Protein AF-A0A3G1KNX2-F1 (afdb_monomer)

Structure (mmCIF, N/CA/C/O backbone):
data_AF-A0A3G1KNX2-F1
#
_entry.id   AF-A0A3G1KNX2-F1
#
loop_
_atom_site.group_PDB
_atom_site.id
_atom_site.type_symbol
_atom_site.label_atom_id
_atom_site.label_alt_id
_atom_site.label_comp_id
_atom_site.label_asym_id
_atom_site.label_entity_id
_atom_site.label_seq_id
_atom_site.pdbx_PDB_ins_code
_atom_site.Cartn_x
_atom_site.Cartn_y
_atom_site.Cartn_z
_atom_site.occupancy
_atom_site.B_iso_or_equiv
_atom_site.auth_seq_id
_atom_site.auth_comp_id
_atom_site.auth_asym_id
_atom_s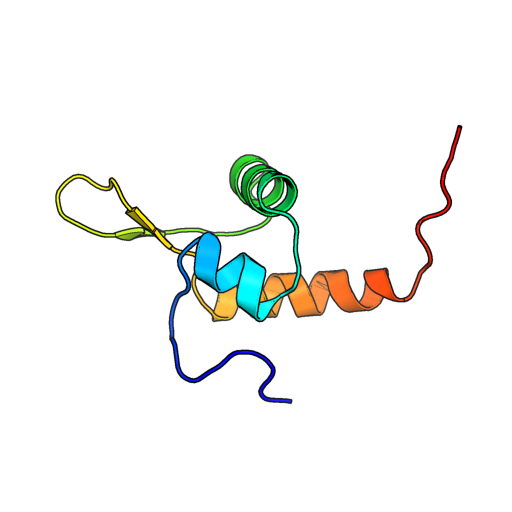ite.auth_atom_id
_atom_site.pdbx_PDB_model_num
ATOM 1 N N . MET A 1 1 ? -8.291 -16.773 -2.307 1.00 43.81 1 MET A N 1
ATOM 2 C CA . MET A 1 1 ? -8.485 -15.311 -2.282 1.00 43.81 1 MET A CA 1
ATOM 3 C C . MET A 1 1 ? -7.428 -14.715 -3.187 1.00 43.81 1 MET A C 1
ATOM 5 O O . MET A 1 1 ? -6.281 -14.657 -2.777 1.00 43.81 1 MET A O 1
ATOM 9 N N . ASP A 1 2 ? -7.794 -14.361 -4.416 1.00 50.69 2 ASP A N 1
ATOM 10 C CA . ASP A 1 2 ? -6.930 -13.604 -5.330 1.00 50.69 2 ASP A CA 1
ATOM 11 C C . ASP A 1 2 ? -7.516 -12.186 -5.395 1.00 50.69 2 ASP A C 1
ATOM 13 O O . ASP A 1 2 ? -8.340 -11.865 -6.245 1.00 50.69 2 ASP A O 1
ATOM 17 N N . GLN A 1 3 ? -7.256 -11.388 -4.351 1.00 59.44 3 GLN A N 1
ATOM 18 C CA . GLN A 1 3 ? -7.832 -10.039 -4.200 1.00 59.44 3 GLN A CA 1
ATOM 19 C C . GLN A 1 3 ? -7.015 -8.959 -4.929 1.00 59.44 3 GLN A C 1
ATOM 21 O O . GLN A 1 3 ? -7.478 -7.833 -5.081 1.00 59.44 3 GLN A O 1
ATOM 26 N N . LEU A 1 4 ? -5.821 -9.300 -5.415 1.00 61.50 4 LEU A N 1
ATOM 27 C CA . LEU A 1 4 ? -4.944 -8.440 -6.203 1.00 61.50 4 LEU A CA 1
ATOM 28 C C . LEU A 1 4 ? -4.761 -9.082 -7.579 1.00 61.50 4 LEU A C 1
ATOM 30 O O . LEU A 1 4 ? -4.332 -10.226 -7.629 1.00 61.50 4 LEU A O 1
ATOM 34 N N . GLY A 1 5 ? -5.034 -8.361 -8.674 1.00 66.31 5 GLY A N 1
ATOM 35 C CA . GLY A 1 5 ? -4.916 -8.902 -10.042 1.00 66.31 5 GLY A CA 1
ATOM 36 C C . GLY A 1 5 ? -3.538 -9.491 -10.419 1.00 66.31 5 GLY A C 1
ATOM 37 O O . GLY A 1 5 ? -2.616 -9.558 -9.611 1.00 66.31 5 GLY A O 1
ATOM 38 N N . ASP A 1 6 ? -3.355 -9.857 -11.690 1.00 75.75 6 ASP A N 1
ATOM 39 C CA . ASP A 1 6 ? -2.176 -10.598 -12.201 1.00 75.75 6 ASP A CA 1
ATOM 40 C C . ASP A 1 6 ? -0.825 -9.828 -12.162 1.00 75.75 6 ASP A C 1
ATOM 42 O O . ASP A 1 6 ? 0.199 -10.270 -12.676 1.00 75.75 6 ASP A O 1
ATOM 46 N N . LYS A 1 7 ? -0.775 -8.635 -11.557 1.00 80.50 7 LYS A N 1
ATOM 47 C CA . LYS A 1 7 ? 0.422 -7.781 -11.549 1.00 80.50 7 LYS A CA 1
ATOM 48 C C . LYS A 1 7 ? 1.348 -8.129 -10.386 1.00 80.50 7 LYS A C 1
ATOM 50 O O . LYS A 1 7 ? 0.933 -8.213 -9.239 1.00 80.50 7 LYS A O 1
ATOM 55 N N . VAL A 1 8 ? 2.648 -8.204 -10.669 1.00 86.19 8 VAL A N 1
ATOM 56 C CA . VAL A 1 8 ? 3.695 -8.432 -9.650 1.00 86.19 8 VAL A CA 1
ATOM 57 C C . VAL A 1 8 ? 4.045 -7.185 -8.825 1.00 86.19 8 VAL A C 1
ATOM 59 O O . VAL A 1 8 ? 4.659 -7.289 -7.764 1.00 86.19 8 VAL A O 1
ATOM 62 N N . ALA A 1 9 ? 3.684 -5.994 -9.303 1.00 88.31 9 ALA A N 1
ATOM 63 C CA . ALA A 1 9 ? 3.894 -4.728 -8.609 1.00 88.31 9 ALA A CA 1
ATOM 64 C C . ALA A 1 9 ? 2.868 -3.687 -9.064 1.00 88.31 9 ALA A C 1
ATOM 66 O O . ALA A 1 9 ? 2.440 -3.690 -10.218 1.00 88.31 9 ALA A O 1
ATOM 67 N N . TYR A 1 10 ? 2.542 -2.770 -8.160 1.00 90.06 10 TYR A N 1
ATOM 68 C CA . TYR A 1 10 ? 1.516 -1.749 -8.325 1.00 90.06 10 TYR A CA 1
ATOM 69 C C . TYR A 1 10 ? 2.146 -0.371 -8.165 1.00 90.06 10 TYR A C 1
ATOM 71 O O . TYR A 1 10 ? 2.907 -0.122 -7.233 1.00 90.06 10 TYR A O 1
ATOM 79 N N . THR A 1 11 ? 1.848 0.564 -9.058 1.00 90.69 11 THR A N 1
ATOM 80 C CA . THR A 1 11 ? 2.076 1.982 -8.755 1.00 90.69 11 THR A CA 1
ATOM 81 C C . THR A 1 11 ? 1.184 2.421 -7.592 1.00 90.69 11 THR A C 1
ATOM 83 O O . THR A 1 11 ? 0.237 1.733 -7.225 1.00 90.69 11 THR A O 1
ATOM 86 N N . ILE A 1 12 ? 1.452 3.596 -7.021 1.00 89.19 12 ILE A N 1
ATOM 87 C CA . ILE A 1 12 ? 0.619 4.141 -5.936 1.00 89.19 12 ILE A CA 1
ATOM 88 C C . ILE A 1 12 ? -0.853 4.235 -6.362 1.00 89.19 12 ILE A C 1
ATOM 90 O O . ILE A 1 12 ? -1.725 3.877 -5.584 1.00 89.19 12 ILE A O 1
ATOM 94 N N . HIS A 1 13 ? -1.133 4.673 -7.594 1.00 88.31 13 HIS A N 1
ATOM 95 C CA . HIS A 1 13 ? -2.505 4.749 -8.107 1.00 88.31 13 HIS A CA 1
ATOM 96 C C . HIS A 1 13 ? -3.163 3.369 -8.175 1.00 88.31 13 HIS A C 1
ATOM 98 O O . HIS A 1 13 ? -4.246 3.187 -7.636 1.00 88.31 13 HIS A O 1
ATOM 104 N N . GLU A 1 14 ? -2.472 2.380 -8.738 1.00 89.75 14 GLU A N 1
ATOM 105 C CA . GLU A 1 14 ? -3.016 1.023 -8.831 1.00 89.75 14 GLU A CA 1
ATOM 106 C C . GLU A 1 14 ? -3.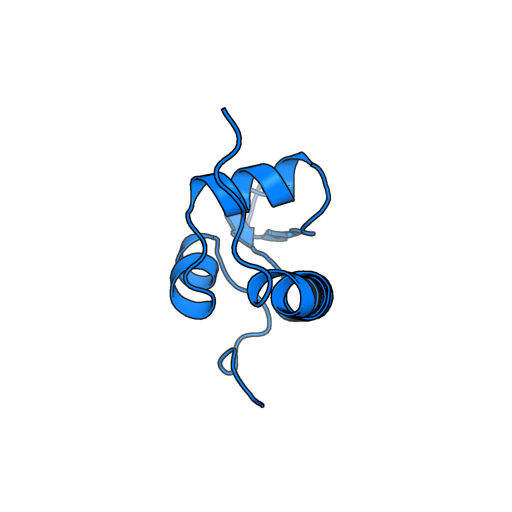176 0.368 -7.452 1.00 89.75 14 GLU A C 1
ATOM 108 O O . GLU A 1 14 ? -4.099 -0.411 -7.248 1.00 89.75 14 GLU A O 1
ATOM 113 N N . ALA A 1 15 ? -2.303 0.684 -6.492 1.00 88.81 15 ALA A N 1
ATOM 114 C CA . ALA A 1 15 ? -2.431 0.207 -5.120 1.00 88.81 15 ALA A CA 1
ATOM 115 C C . ALA A 1 15 ? -3.677 0.793 -4.439 1.00 88.81 15 ALA A C 1
ATOM 117 O O . ALA A 1 15 ? -4.371 0.066 -3.734 1.00 88.81 15 ALA A O 1
ATOM 118 N N . ILE A 1 16 ? -4.004 2.068 -4.680 1.00 89.31 16 ILE A N 1
ATOM 119 C CA . ILE A 1 16 ? -5.254 2.687 -4.206 1.00 89.31 16 ILE A CA 1
ATOM 120 C C . ILE A 1 16 ? -6.457 1.950 -4.798 1.00 89.31 16 ILE A C 1
ATOM 1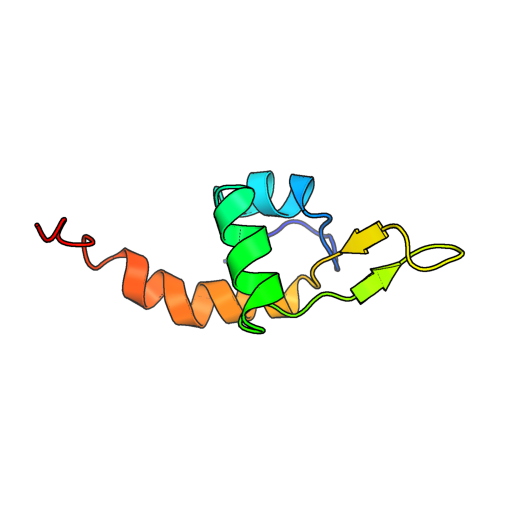22 O O . ILE A 1 16 ? -7.364 1.581 -4.061 1.00 89.31 16 ILE A O 1
ATOM 126 N N . GLU A 1 17 ? -6.454 1.696 -6.107 1.00 87.38 17 GLU A N 1
ATOM 127 C CA . GLU A 1 17 ? -7.558 1.006 -6.784 1.00 87.38 17 GLU A CA 1
ATOM 128 C C . GLU A 1 17 ? -7.713 -0.447 -6.317 1.00 87.38 17 GLU A C 1
ATOM 130 O O . GLU A 1 17 ? -8.831 -0.913 -6.118 1.00 87.38 17 GLU A O 1
ATOM 135 N N . ALA A 1 18 ? -6.602 -1.153 -6.094 1.00 86.06 18 ALA A N 1
ATOM 136 C CA . ALA A 1 18 ? -6.615 -2.550 -5.668 1.00 86.06 18 ALA A CA 1
ATOM 137 C C . ALA A 1 18 ? -7.001 -2.735 -4.192 1.00 86.06 18 ALA A C 1
ATOM 139 O O . ALA A 1 18 ? -7.585 -3.753 -3.836 1.00 86.06 18 ALA A O 1
ATOM 140 N N . THR A 1 19 ? -6.653 -1.782 -3.321 1.00 83.25 19 THR A N 1
ATOM 141 C CA . THR A 1 19 ? -6.805 -1.937 -1.860 1.00 83.25 19 THR A CA 1
ATOM 142 C C . THR A 1 19 ? -7.872 -1.044 -1.244 1.00 83.25 19 THR A C 1
ATOM 144 O O . THR A 1 19 ? -8.257 -1.253 -0.097 1.00 83.25 19 THR A O 1
ATOM 147 N N . GLY A 1 20 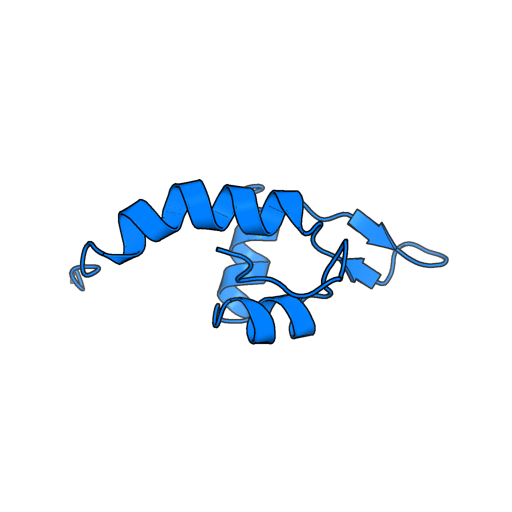? -8.319 -0.013 -1.962 1.00 84.94 20 GLY A N 1
ATOM 148 C CA . GLY A 1 20 ? -9.171 1.045 -1.424 1.00 84.94 20 GLY A CA 1
ATOM 149 C C . GLY A 1 20 ? -8.471 1.964 -0.413 1.00 84.94 20 GLY A C 1
ATOM 150 O O . GLY A 1 20 ? -9.121 2.830 0.172 1.00 84.94 20 GLY A O 1
ATOM 151 N N . LEU A 1 21 ? -7.162 1.804 -0.178 1.00 85.31 21 LEU A N 1
ATOM 152 C CA . LEU A 1 21 ? -6.418 2.645 0.757 1.00 85.31 21 LEU A CA 1
ATOM 153 C C . LEU A 1 21 ? -6.243 4.061 0.204 1.00 85.31 21 LEU A C 1
ATOM 155 O O . LEU A 1 21 ? -5.965 4.269 -0.974 1.00 85.31 21 LEU A O 1
A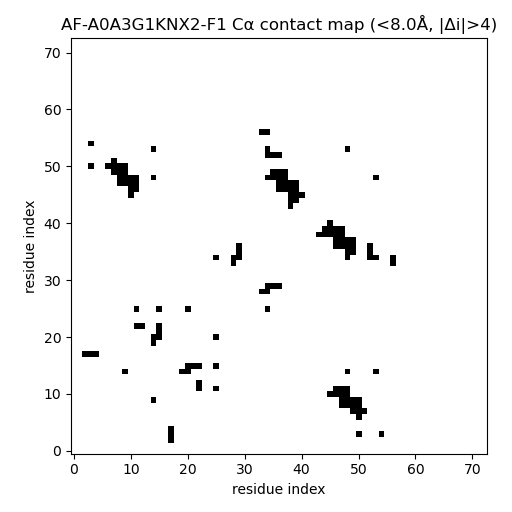TOM 159 N N . GLY A 1 22 ? -6.346 5.060 1.080 1.00 86.12 22 GLY A N 1
ATOM 160 C CA . GLY A 1 22 ? -6.135 6.452 0.695 1.00 86.12 22 GLY A CA 1
ATOM 161 C C . GLY A 1 22 ? -4.689 6.729 0.274 1.00 86.12 22 GLY A C 1
ATOM 162 O O . GLY A 1 22 ? -3.742 6.226 0.877 1.00 86.12 22 GLY A O 1
ATOM 163 N N . LYS A 1 23 ? -4.502 7.617 -0.711 1.00 86.81 23 LYS A N 1
ATOM 164 C CA . LYS A 1 23 ? -3.176 8.025 -1.211 1.00 86.81 23 LYS A CA 1
ATOM 165 C C . LYS A 1 23 ? -2.217 8.443 -0.092 1.00 86.81 23 LYS A C 1
ATOM 167 O O . LYS A 1 23 ? -1.102 7.936 -0.030 1.00 86.81 23 LYS A O 1
ATOM 172 N N . ASN A 1 24 ? -2.651 9.346 0.790 1.00 87.19 24 ASN A N 1
ATOM 173 C CA . ASN A 1 24 ? -1.818 9.838 1.896 1.00 87.19 24 ASN A CA 1
ATOM 174 C C . ASN A 1 24 ? -1.420 8.718 2.855 1.00 87.19 24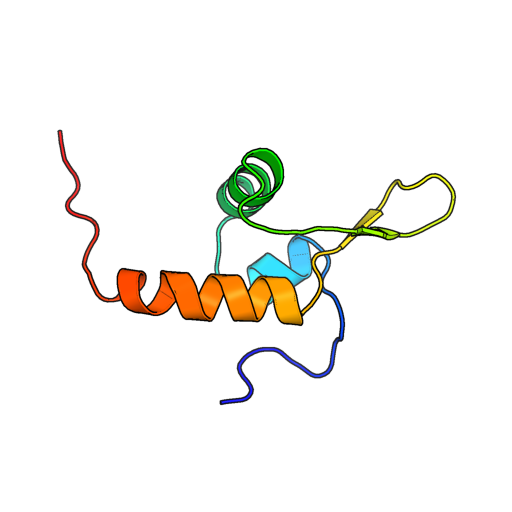 ASN A C 1
ATOM 176 O O . ASN A 1 24 ? -0.284 8.687 3.310 1.00 87.19 24 ASN A O 1
ATOM 180 N N . PHE A 1 25 ? -2.329 7.776 3.096 1.00 88.31 25 PHE A N 1
ATOM 181 C CA . PHE A 1 25 ? -2.063 6.632 3.953 1.00 88.31 25 PHE A CA 1
ATOM 182 C C . PHE A 1 25 ? -0.994 5.718 3.343 1.00 88.31 25 PHE A C 1
ATOM 184 O O . PHE A 1 25 ? -0.039 5.363 4.020 1.00 88.31 25 PHE A O 1
ATOM 191 N N . ILE A 1 26 ? -1.062 5.431 2.039 1.00 88.50 26 ILE A N 1
ATOM 192 C CA . ILE A 1 26 ? -0.002 4.676 1.350 1.00 88.50 26 ILE A CA 1
ATOM 193 C C . ILE A 1 26 ? 1.350 5.400 1.446 1.00 88.50 26 ILE A C 1
ATOM 195 O 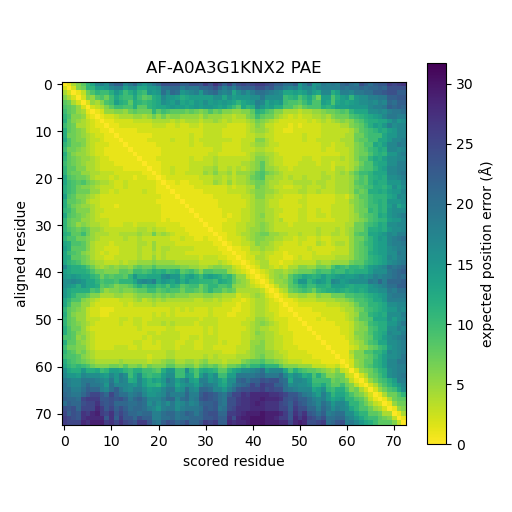O . ILE A 1 26 ? 2.362 4.769 1.744 1.00 88.50 26 ILE A O 1
ATOM 199 N N . TYR A 1 27 ? 1.387 6.721 1.242 1.00 89.75 27 TYR A N 1
ATOM 200 C CA . TYR A 1 27 ? 2.623 7.495 1.414 1.00 89.75 27 TYR A CA 1
ATOM 201 C C . TYR A 1 27 ? 3.161 7.441 2.846 1.00 89.75 27 TYR A C 1
ATOM 203 O O . TYR A 1 27 ? 4.371 7.321 3.025 1.00 89.75 27 TYR A O 1
ATOM 211 N N . GLU A 1 28 ? 2.292 7.513 3.852 1.00 90.38 28 GLU A N 1
ATOM 212 C CA . GLU A 1 28 ? 2.667 7.388 5.260 1.00 90.38 28 GLU A CA 1
ATOM 213 C C . GLU A 1 28 ? 3.262 6.009 5.556 1.00 90.38 28 GLU A C 1
ATOM 215 O O . GLU A 1 28 ? 4.339 5.924 6.142 1.00 90.38 28 GLU A O 1
ATOM 220 N N . LEU A 1 29 ? 2.638 4.930 5.076 1.00 90.12 29 LEU A N 1
ATOM 221 C CA . LEU A 1 29 ? 3.161 3.568 5.218 1.00 90.12 29 LEU A CA 1
ATOM 222 C C . LEU A 1 29 ? 4.536 3.410 4.557 1.00 90.12 29 LEU A C 1
ATOM 224 O O . LEU A 1 29 ? 5.447 2.825 5.140 1.00 90.12 29 LEU A O 1
ATOM 228 N N . MET A 1 30 ? 4.714 3.983 3.366 1.00 89.81 30 MET A N 1
ATOM 229 C CA . MET A 1 30 ? 6.006 3.989 2.676 1.00 89.81 30 MET A CA 1
ATOM 230 C C . MET A 1 30 ? 7.061 4.800 3.438 1.00 89.81 30 MET A C 1
ATOM 232 O O . MET A 1 30 ? 8.226 4.413 3.476 1.00 89.81 30 MET A O 1
ATOM 236 N N . ASN A 1 31 ? 6.676 5.934 4.028 1.00 89.31 31 ASN A N 1
ATOM 237 C CA . ASN A 1 31 ? 7.593 6.822 4.743 1.00 89.31 31 ASN A CA 1
ATOM 238 C C . ASN A 1 31 ? 7.978 6.280 6.126 1.00 89.31 31 ASN A C 1
ATOM 240 O O . ASN A 1 31 ? 9.102 6.471 6.574 1.00 89.31 31 ASN A O 1
ATOM 244 N N . THR A 1 32 ? 7.054 5.582 6.785 1.00 89.44 32 THR A N 1
ATOM 245 C CA . THR A 1 32 ? 7.273 4.906 8.073 1.00 89.44 32 THR A CA 1
ATOM 246 C C . THR A 1 32 ? 7.981 3.557 7.925 1.00 89.44 32 THR A C 1
ATOM 248 O O . THR A 1 32 ? 8.322 2.941 8.928 1.00 89.44 32 THR A O 1
ATOM 251 N N . GLY A 1 33 ? 8.219 3.092 6.692 1.00 89.25 33 GLY A N 1
ATOM 252 C CA . GLY A 1 33 ? 8.863 1.806 6.412 1.00 89.25 33 GLY A CA 1
ATOM 253 C C . GLY A 1 33 ? 7.959 0.590 6.635 1.00 89.25 33 GLY A C 1
ATOM 254 O O . GLY A 1 33 ? 8.435 -0.538 6.569 1.00 89.25 33 GLY A O 1
ATOM 255 N N . GLN A 1 34 ? 6.663 0.806 6.874 1.00 87.69 34 GLN A N 1
ATOM 256 C CA . GLN A 1 34 ? 5.671 -0.260 7.030 1.00 87.69 34 GLN A CA 1
ATOM 257 C C . GLN A 1 34 ? 5.284 -0.904 5.697 1.00 87.69 34 GLN A C 1
ATOM 259 O O . GLN A 1 34 ? 4.783 -2.024 5.686 1.00 87.69 34 GLN A O 1
ATOM 264 N N . LEU A 1 35 ? 5.507 -0.205 4.581 1.00 90.56 35 LEU A N 1
ATOM 265 C CA . LEU A 1 35 ? 5.251 -0.716 3.240 1.00 90.56 35 LEU A CA 1
ATOM 266 C C . LEU A 1 35 ? 6.485 -0.543 2.355 1.00 90.56 35 LEU A C 1
ATOM 268 O O . LEU A 1 35 ? 6.872 0.581 2.014 1.00 90.56 35 LEU A O 1
ATOM 272 N N . GLY A 1 36 ? 7.091 -1.660 1.959 1.00 90.75 36 GLY A N 1
ATOM 273 C CA . GLY A 1 36 ? 8.219 -1.672 1.045 1.00 90.75 36 GLY A CA 1
ATOM 274 C C . GLY A 1 36 ? 7.836 -1.169 -0.342 1.00 90.75 36 GLY A C 1
ATOM 275 O O . GLY A 1 36 ? 6.772 -1.464 -0.887 1.00 90.75 36 GLY A O 1
ATOM 276 N N . PHE A 1 37 ? 8.740 -0.408 -0.949 1.00 92.25 37 PHE A N 1
ATOM 277 C CA . PHE A 1 37 ? 8.595 0.044 -2.323 1.00 92.25 37 PHE A CA 1
ATOM 278 C C . PHE A 1 37 ? 9.926 -0.029 -3.051 1.00 92.25 37 PHE A C 1
ATOM 280 O O . PHE A 1 37 ? 10.998 0.141 -2.471 1.00 92.25 37 PHE A O 1
ATOM 287 N N . VAL A 1 38 ? 9.848 -0.217 -4.361 1.00 89.88 38 VAL A N 1
ATOM 288 C CA . VAL A 1 38 ? 11.004 -0.196 -5.248 1.00 89.88 38 VAL A CA 1
ATOM 289 C C . VAL A 1 38 ? 10.891 0.979 -6.207 1.00 89.88 38 VAL A C 1
ATOM 291 O O . VAL A 1 38 ? 9.807 1.376 -6.646 1.00 89.88 38 VAL A O 1
ATOM 294 N N . ARG A 1 39 ? 12.037 1.577 -6.528 1.00 89.12 39 ARG A N 1
ATOM 295 C CA . ARG A 1 39 ? 12.116 2.628 -7.541 1.00 89.12 39 ARG A CA 1
ATOM 296 C C . ARG A 1 39 ? 12.339 1.966 -8.899 1.00 89.12 39 ARG A C 1
ATOM 298 O O . ARG A 1 39 ? 13.329 1.269 -9.088 1.00 89.12 39 ARG A O 1
ATOM 305 N N . ARG A 1 40 ? 11.423 2.175 -9.843 1.00 84.31 40 ARG A N 1
ATOM 306 C CA . ARG A 1 40 ? 11.491 1.660 -11.216 1.00 84.31 40 ARG A CA 1
ATOM 307 C C . ARG A 1 40 ? 11.694 2.810 -12.208 1.00 84.31 40 ARG A C 1
ATOM 309 O O . ARG A 1 40 ? 11.205 3.921 -12.008 1.00 84.31 40 ARG A O 1
ATOM 316 N N . GLY A 1 41 ? 12.371 2.522 -13.316 1.00 73.25 41 GLY A N 1
ATOM 317 C CA . GLY A 1 41 ? 12.604 3.470 -14.409 1.00 73.25 41 GLY A CA 1
ATOM 318 C C . GLY A 1 41 ? 13.963 4.168 -14.340 1.00 73.25 41 GLY A C 1
ATOM 319 O O . GLY A 1 41 ? 14.642 4.164 -13.313 1.00 73.25 41 GLY A O 1
ATOM 320 N N . LYS A 1 42 ? 14.367 4.758 -15.469 1.00 66.44 42 LYS A N 1
ATOM 321 C CA . LYS A 1 42 ? 15.651 5.453 -15.619 1.00 66.44 42 LYS A CA 1
ATOM 322 C C . LYS A 1 42 ? 15.683 6.649 -14.656 1.00 66.44 42 LYS A C 1
ATOM 324 O O . LYS A 1 42 ? 14.860 7.547 -14.781 1.00 66.44 42 LYS A O 1
ATOM 329 N N . GLY A 1 43 ? 16.574 6.620 -13.664 1.00 76.44 43 GLY A N 1
ATOM 330 C CA . GLY A 1 43 ? 16.689 7.671 -12.641 1.00 76.44 43 GLY A CA 1
ATOM 331 C C . GLY A 1 43 ? 15.810 7.499 -11.391 1.00 76.44 43 GLY A C 1
ATOM 332 O O . GLY A 1 43 ? 15.778 8.394 -10.554 1.00 76.44 43 GLY A O 1
ATOM 333 N N . GLY A 1 44 ? 15.102 6.373 -11.224 1.00 75.06 44 GLY A N 1
ATOM 334 C CA . GLY A 1 44 ? 14.380 6.066 -9.978 1.00 75.06 44 GLY A CA 1
ATOM 335 C C . GLY A 1 44 ? 13.138 6.927 -9.708 1.00 75.06 44 GLY A C 1
ATOM 336 O O . GLY A 1 44 ? 12.700 7.040 -8.563 1.00 75.06 44 GLY A O 1
ATOM 337 N N . THR A 1 45 ? 12.569 7.533 -10.751 1.00 77.94 45 THR A N 1
ATOM 338 C CA . THR A 1 45 ? 11.452 8.483 -10.651 1.00 77.94 45 THR A CA 1
ATOM 339 C C . THR A 1 45 ? 10.118 7.814 -10.313 1.00 77.94 45 THR A C 1
ATOM 341 O O . THR A 1 45 ? 9.287 8.421 -9.640 1.00 77.94 45 THR A O 1
ATOM 344 N N . LYS A 1 46 ? 9.884 6.567 -10.750 1.00 82.56 46 LYS A N 1
ATOM 345 C CA . LYS A 1 46 ? 8.628 5.860 -10.460 1.00 82.56 46 LYS A CA 1
ATOM 346 C C . LYS A 1 46 ? 8.792 4.998 -9.220 1.00 82.56 46 LYS A C 1
ATOM 348 O O . LYS A 1 46 ? 9.743 4.233 -9.122 1.00 82.56 46 LYS A O 1
ATOM 353 N N . ARG A 1 47 ? 7.847 5.091 -8.290 1.00 88.94 47 ARG A N 1
ATOM 354 C CA . ARG A 1 47 ? 7.772 4.214 -7.116 1.00 88.94 47 ARG A CA 1
ATOM 355 C C . ARG A 1 47 ? 6.679 3.189 -7.361 1.00 88.94 47 ARG A C 1
ATOM 357 O O . ARG A 1 47 ? 5.570 3.563 -7.742 1.00 88.94 47 ARG A O 1
ATOM 364 N N . VAL A 1 48 ? 7.011 1.921 -7.177 1.00 91.44 48 VAL A N 1
ATOM 365 C CA . VAL A 1 48 ? 6.061 0.815 -7.268 1.00 91.44 48 VAL A CA 1
ATOM 366 C C . VAL A 1 48 ? 6.165 -0.032 -6.010 1.00 91.44 48 VAL A C 1
ATOM 368 O O . VAL A 1 48 ? 7.248 -0.215 -5.459 1.00 91.44 48 VAL A O 1
ATOM 371 N N . ILE A 1 49 ? 5.025 -0.512 -5.549 1.00 92.00 49 ILE A N 1
ATOM 372 C CA . ILE A 1 49 ? 4.864 -1.353 -4.375 1.00 92.00 49 ILE A CA 1
ATOM 373 C C . ILE A 1 49 ? 4.747 -2.794 -4.886 1.00 92.00 49 ILE A C 1
ATOM 375 O O . ILE A 1 49 ? 3.851 -3.076 -5.687 1.00 92.00 49 ILE A O 1
ATOM 379 N N . PRO A 1 50 ? 5.660 -3.702 -4.511 1.00 92.38 50 PRO A N 1
ATOM 380 C CA . PRO A 1 50 ? 5.551 -5.110 -4.876 1.00 92.38 50 PRO A CA 1
ATOM 381 C C . PRO A 1 50 ? 4.235 -5.714 -4.372 1.00 92.38 50 PRO A C 1
ATOM 383 O O . PRO A 1 50 ? 3.818 -5.417 -3.253 1.00 92.38 50 PRO A O 1
ATOM 386 N N . LYS A 1 51 ? 3.613 -6.596 -5.167 1.00 90.25 51 LYS A N 1
ATOM 387 C CA . LYS A 1 51 ? 2.376 -7.309 -4.797 1.00 90.25 51 LYS A CA 1
ATOM 388 C C . LYS A 1 51 ? 2.516 -7.976 -3.428 1.00 90.25 51 LYS A C 1
ATOM 390 O O . LYS A 1 51 ? 1.717 -7.705 -2.544 1.00 90.25 51 LYS A O 1
ATOM 395 N N . PHE A 1 52 ? 3.600 -8.728 -3.234 1.00 89.94 52 PHE A N 1
ATOM 396 C CA . PHE A 1 52 ? 3.881 -9.430 -1.982 1.00 89.94 52 PHE A CA 1
ATOM 397 C C . PHE A 1 52 ? 3.945 -8.503 -0.758 1.00 89.94 52 PHE A C 1
ATOM 399 O O . PHE A 1 52 ? 3.443 -8.870 0.294 1.00 89.94 52 PHE A O 1
ATOM 406 N N . GLU A 1 53 ? 4.520 -7.301 -0.878 1.00 91.44 53 GLU A N 1
ATOM 407 C CA . GLU A 1 53 ? 4.574 -6.341 0.238 1.00 91.44 53 GLU A CA 1
ATOM 408 C C . GLU A 1 53 ? 3.188 -5.780 0.563 1.00 91.44 53 GLU A C 1
ATOM 410 O O . GLU A 1 53 ? 2.826 -5.654 1.731 1.00 91.44 53 GLU A O 1
ATOM 415 N N . LEU A 1 54 ? 2.391 -5.489 -0.469 1.00 88.56 54 LEU A N 1
ATOM 416 C CA . LEU A 1 54 ? 1.013 -5.038 -0.305 1.00 88.56 54 LEU A CA 1
ATOM 417 C C . LEU A 1 54 ? 0.149 -6.133 0.339 1.00 88.56 54 LEU A C 1
ATOM 419 O O . LEU A 1 54 ? -0.570 -5.863 1.294 1.00 88.56 54 LEU A O 1
ATOM 423 N N . GLU A 1 55 ? 0.247 -7.372 -0.148 1.00 88.50 55 GLU A N 1
ATOM 424 C CA . GLU A 1 55 ? -0.469 -8.535 0.387 1.00 88.50 55 GLU A CA 1
ATOM 425 C C . GLU A 1 55 ? -0.037 -8.869 1.807 1.00 88.50 55 GLU A C 1
ATOM 427 O O . GLU A 1 55 ? -0.884 -9.143 2.651 1.00 88.50 55 GLU A O 1
ATOM 432 N N . ARG A 1 56 ? 1.267 -8.819 2.090 1.00 89.69 56 ARG A N 1
ATOM 433 C CA . ARG A 1 56 ? 1.811 -8.994 3.432 1.00 89.69 56 ARG A CA 1
ATOM 434 C C . ARG A 1 56 ? 1.220 -7.949 4.373 1.00 89.69 56 ARG A C 1
ATOM 436 O O . ARG A 1 56 ? 0.650 -8.321 5.393 1.00 89.69 56 ARG A O 1
ATOM 443 N N . TRP A 1 57 ? 1.295 -6.668 4.008 1.00 88.12 57 TRP A N 1
ATOM 444 C CA . TRP A 1 57 ? 0.759 -5.592 4.838 1.00 88.12 57 TRP A CA 1
ATOM 445 C C . TRP A 1 57 ? -0.748 -5.749 5.055 1.00 88.12 57 TRP A C 1
ATOM 447 O O . TRP A 1 57 ? -1.214 -5.632 6.186 1.00 88.12 57 TRP A O 1
ATOM 457 N N . LEU A 1 58 ? -1.502 -6.064 3.996 1.00 86.19 58 LEU A N 1
ATOM 458 C CA . LEU A 1 58 ? -2.934 -6.341 4.086 1.00 86.19 58 LEU A CA 1
ATOM 459 C C . LEU A 1 58 ? -3.201 -7.535 4.995 1.00 86.19 58 LEU A C 1
ATOM 461 O O . LEU A 1 58 ? -4.050 -7.438 5.858 1.00 86.19 58 LEU A O 1
ATOM 465 N N . LYS A 1 59 ? -2.472 -8.640 4.880 1.00 86.12 59 LYS A N 1
ATOM 466 C CA . LYS A 1 59 ? -2.666 -9.788 5.766 1.00 86.12 59 LYS A CA 1
ATOM 467 C C . LYS A 1 59 ? -2.405 -9.415 7.227 1.00 86.12 59 LYS A C 1
ATOM 469 O O . LYS A 1 59 ? -3.222 -9.727 8.078 1.00 86.12 59 LYS A O 1
ATOM 474 N N . GLU A 1 60 ? -1.328 -8.679 7.497 1.00 85.25 60 GLU A N 1
ATOM 475 C CA . GLU A 1 60 ? -0.960 -8.247 8.851 1.00 85.25 60 GLU A CA 1
ATOM 476 C C . GLU A 1 60 ? -1.926 -7.198 9.443 1.00 85.25 60 GLU A C 1
ATOM 478 O O . GLU A 1 60 ? -2.062 -7.121 10.661 1.00 85.25 60 GLU A O 1
ATOM 483 N N . ASN A 1 61 ? -2.606 -6.387 8.616 1.00 79.31 61 ASN A N 1
ATOM 484 C CA . ASN A 1 61 ? -3.402 -5.233 9.073 1.00 79.31 61 ASN A CA 1
ATOM 485 C C . ASN A 1 61 ? -4.906 -5.312 8.758 1.00 79.31 61 ASN A C 1
ATOM 487 O O . ASN A 1 61 ? -5.690 -4.571 9.350 1.00 79.31 61 ASN A O 1
ATOM 491 N N . LEU A 1 62 ? -5.350 -6.190 7.860 1.00 66.88 62 LEU A N 1
ATOM 492 C CA . LEU A 1 62 ? -6.770 -6.427 7.580 1.00 66.88 62 LEU A CA 1
ATOM 493 C C . LEU A 1 62 ? -7.408 -7.242 8.714 1.00 66.88 62 LEU A C 1
ATOM 495 O O . LEU A 1 62 ? -8.546 -6.960 9.071 1.00 66.88 62 LEU A O 1
ATOM 499 N N . GLU A 1 63 ? -6.637 -8.106 9.391 1.00 54.06 63 GLU A N 1
ATOM 500 C CA . GLU A 1 63 ? -7.026 -8.703 10.683 1.00 54.06 63 GLU A CA 1
ATOM 501 C C . GLU A 1 63 ? -7.290 -7.624 11.762 1.00 54.06 63 GLU A C 1
ATOM 503 O O . GLU A 1 63 ? -8.038 -7.845 12.713 1.00 54.06 63 GLU A O 1
ATOM 508 N N . PHE A 1 64 ? -6.742 -6.411 11.594 1.00 47.16 64 PHE A N 1
ATOM 509 C CA . PHE A 1 64 ? -7.021 -5.253 12.452 1.00 47.16 64 PHE A CA 1
ATOM 510 C C . PHE A 1 64 ? -8.141 -4.341 11.928 1.00 47.16 64 PHE A C 1
ATOM 512 O O . PHE A 1 64 ? -8.700 -3.578 12.717 1.00 47.16 64 PHE A O 1
ATOM 519 N N . ALA A 1 65 ? -8.495 -4.397 10.640 1.00 47.31 65 ALA A N 1
ATOM 520 C CA . ALA A 1 65 ? -9.534 -3.550 10.044 1.00 47.31 65 ALA A CA 1
ATOM 521 C C . ALA A 1 65 ? -10.959 -3.972 10.447 1.00 47.31 65 ALA A C 1
ATOM 523 O O . ALA A 1 65 ? -11.867 -3.141 10.431 1.00 47.31 65 ALA A O 1
ATOM 524 N N . GLU A 1 66 ? -11.149 -5.220 10.887 1.00 44.97 66 GLU A N 1
ATOM 525 C CA . GLU A 1 66 ? -12.402 -5.675 11.509 1.00 44.97 66 GLU A CA 1
ATOM 526 C C . GLU A 1 66 ? -12.593 -5.143 12.939 1.00 44.97 66 GLU A C 1
ATOM 528 O O . GLU A 1 66 ? -13.691 -5.220 13.494 1.00 44.97 66 GLU A O 1
ATOM 533 N N . ARG A 1 67 ? -11.566 -4.532 13.549 1.00 38.81 67 ARG A N 1
ATOM 534 C CA . ARG A 1 67 ? -11.774 -3.708 14.742 1.00 38.81 67 ARG A CA 1
ATOM 535 C C . ARG A 1 67 ? -12.149 -2.298 14.293 1.00 38.81 67 ARG A C 1
ATOM 537 O O . ARG A 1 67 ? -11.300 -1.603 13.730 1.00 38.81 67 ARG A O 1
ATOM 544 N N . PRO A 1 68 ? -13.377 -1.818 14.577 1.00 42.06 68 PRO A N 1
ATOM 545 C CA . PRO A 1 68 ? -13.721 -0.436 14.300 1.00 42.06 68 PRO A CA 1
ATOM 546 C C . PRO A 1 68 ? -12.718 0.439 15.043 1.00 42.06 68 PRO A C 1
ATOM 548 O O . PRO A 1 68 ? -12.609 0.374 16.272 1.00 42.06 68 PRO A O 1
ATOM 551 N N . ARG A 1 69 ? -11.961 1.246 14.292 1.00 49.62 69 ARG A N 1
ATOM 552 C CA . ARG A 1 69 ? -11.156 2.316 14.872 1.00 49.62 69 ARG A CA 1
ATOM 553 C C . ARG A 1 69 ? -12.118 3.188 15.666 1.00 49.62 69 ARG A C 1
ATOM 555 O O . ARG A 1 69 ? -12.887 3.958 15.092 1.00 49.62 69 ARG A O 1
ATOM 562 N N . ARG A 1 70 ? -12.105 3.033 16.992 1.00 47.75 70 ARG A N 1
ATOM 563 C CA . ARG A 1 70 ? -12.702 4.006 17.898 1.00 47.75 70 ARG A CA 1
ATOM 564 C C . ARG A 1 70 ? -12.066 5.341 17.535 1.00 47.75 70 ARG A C 1
ATOM 566 O O . ARG A 1 70 ? -10.863 5.513 17.716 1.00 47.75 70 ARG A O 1
ATOM 573 N N . LYS A 1 71 ? -12.869 6.261 16.995 1.00 44.59 71 LYS A N 1
ATOM 574 C CA . LYS A 1 71 ? -12.567 7.687 17.087 1.00 44.59 71 LYS A CA 1
ATOM 575 C C . LYS A 1 71 ? -12.330 7.959 18.570 1.00 44.59 71 LYS A C 1
ATOM 577 O O . LYS A 1 71 ? -13.253 7.811 19.366 1.00 44.59 71 LYS A O 1
ATOM 582 N N . THR A 1 72 ? -11.090 8.249 18.933 1.00 48.31 72 THR A N 1
ATOM 583 C CA . THR A 1 72 ? -10.763 8.797 20.243 1.00 48.31 72 THR A CA 1
ATOM 584 C C . THR A 1 72 ? -10.609 10.299 20.056 1.00 48.31 72 THR A C 1
ATOM 586 O O . THR A 1 72 ? -9.905 10.700 19.131 1.00 48.31 72 THR A O 1
ATOM 589 N N . GLY A 1 73 ? -11.269 11.061 20.932 1.00 40.03 73 GLY A N 1
ATOM 590 C CA . GLY A 1 73 ? -10.991 12.472 21.233 1.00 40.03 73 GLY A CA 1
ATOM 591 C C . GLY A 1 73 ? -11.393 13.470 20.170 1.00 40.03 73 GLY A C 1
ATOM 592 O O . GLY A 1 73 ? -10.540 13.752 19.306 1.00 40.03 73 GLY A O 1
#

Organism: Formimonas warabiya (NCBI:txid1761012)

InterPro domains:
  IPR009061 Putative DNA-binding domain superfamily [SSF46955] (10-61)
  IPR010093 SinI-like, DNA-binding domain [TIGR01764] (10-59)
  IPR041657 Helix-turn-helix domain, group 17 [PF12728] (10-61)

Foldseek 3Di:
DPLQDPDQKAFLVSLCVSPVDDSVVVVVCPVVVVFDWFQDDDPSPTIIGGPVRSVVSCVVCVVVVVPPPPPDD

Nearest PDB structures (foldseek):
  3d6y-assembly1_A  TM=6.821E-01  e=1.029E+00  Bacillus subtilis
  3d71-assembly1_A-2  TM=6.997E-01  e=1.174E+00  Bacillus subtilis
  3d70-assembly1_A-2  TM=6.919E-01  e=1.530E+00  synthetic construct
  3iao-assembly1_A-2  TM=7.278E-01  e=4.713E+00  Bacillus subtilis
  4hbl-assembly1_B  TM=4.247E-01  e=8.550E+00  Staphylococcus epidermidis RP62A

Secondary structure (DSSP, 8-state):
---S-S-SEEEHHHHHHHH---HHHHHHHHHTTSS--EEESTTS-EEEEEHHHHHHHHHHHHHHHTS------

pLDDT: mean 78.17, std 16.58, range [38.81, 92.38]

Mean predicted aligned error: 8.15 Å

Solvent-accessible surface area (backbone at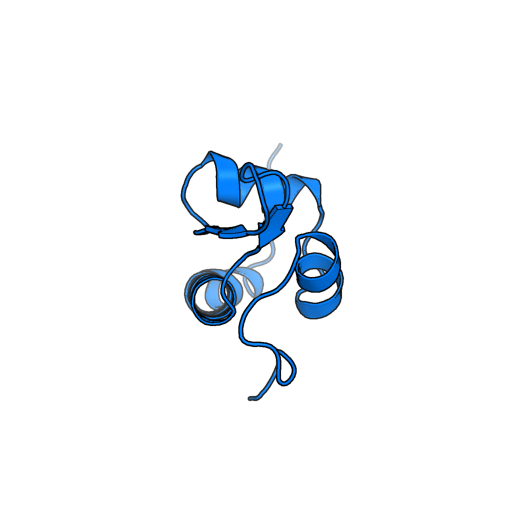oms only — not comparable to full-atom values): 4454 Å² total; per-residue (Å²): 136,82,75,60,73,100,58,71,54,28,41,65,67,52,43,27,72,59,67,70,49,53,71,69,56,53,52,46,32,44,71,72,64,70,33,61,68,46,65,45,66,91,88,50,76,41,62,30,32,38,37,68,44,54,52,48,43,43,60,72,45,50,77,50,62,79,50,77,79,73,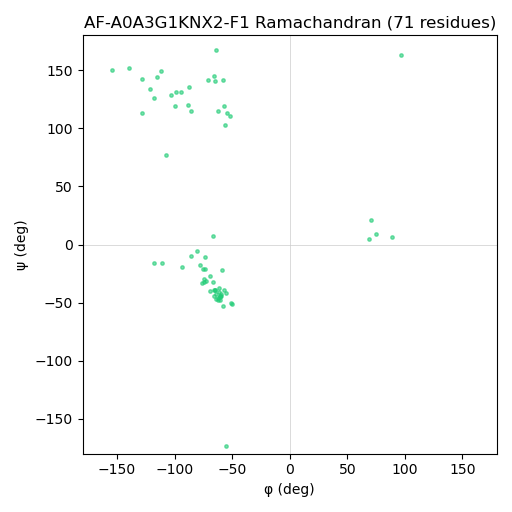86,73,134

Radius of gyration: 13.21 Å; Cα contacts (8 Å, |Δi|>4): 71; chains: 1; bounding box: 30×28×37 Å

Sequence (73 aa):
MDQLGDKVAYTIHEAIEATGLGKNFIYELMNTGQLGFVRRGKGGTKRVIPKFELERWLKENLEFAERPRRKTG